Protein AF-A0A9X1FN07-F1 (afdb_monomer_lite)

Secondary structure (DSSP, 8-state):
---SHHHHHHHHTTS-TT---TGGGGGT--PPPP---SS--S-HHHHHHHTT----SSHHHHHHHHHHHHHHHTS-----GGG--HHHHHHHHHHHHHS-GGGS-SS-HHHHHHHHHHS-HHHHHHHHHHHHHHHHHH--------

Organism: NCBI:txid2857106

Foldseek 3Di:
DDPDPVVVVVVVVVPDDDPPQLLNCQQVADFPDDPADPVRRDFQQVVCVVVVHDDFPGSSLQLLLQLVVCLCPVVVPPDDLVPDDLVSSLVSLCCLVPDDLVPRDGRCSRRSSRSSVVDDPVSSSSNSVVSNVCCVVPNRRGDDDD

Structure (mmCIF, N/CA/C/O backbone):
data_AF-A0A9X1FN07-F1
#
_entry.id   AF-A0A9X1FN07-F1
#
loop_
_atom_site.group_PDB
_atom_site.id
_atom_site.type_symbol
_atom_site.label_atom_id
_atom_site.label_alt_id
_atom_site.label_comp_id
_atom_site.label_asym_id
_atom_site.label_entity_id
_atom_site.label_seq_id
_atom_site.pdbx_PDB_ins_code
_atom_site.Cartn_x
_atom_site.Cartn_y
_atom_site.Cartn_z
_atom_site.occupancy
_atom_site.B_iso_or_equiv
_atom_site.auth_seq_id
_atom_site.auth_comp_id
_atom_site.auth_asym_id
_atom_site.auth_atom_id
_atom_site.pdbx_PDB_model_num
ATOM 1 N N . MET A 1 1 ? -35.514 19.788 27.180 1.00 45.09 1 MET A N 1
ATOM 2 C CA . MET A 1 1 ? -34.621 20.650 26.371 1.00 45.09 1 MET A CA 1
ATOM 3 C C . MET A 1 1 ? -33.507 19.802 25.773 1.00 45.09 1 MET A C 1
ATOM 5 O O . MET A 1 1 ? -32.347 19.899 26.143 1.00 45.09 1 MET A O 1
ATOM 9 N N . THR A 1 2 ? -33.902 18.915 24.872 1.00 49.34 2 THR A N 1
ATOM 10 C CA . THR A 1 2 ? -33.059 18.263 23.869 1.00 49.34 2 THR A CA 1
ATOM 11 C C . THR A 1 2 ? -32.967 19.207 22.663 1.00 49.34 2 THR A C 1
ATOM 13 O O . THR A 1 2 ? -33.781 20.120 22.562 1.00 49.34 2 THR A O 1
ATOM 16 N N . SER A 1 3 ? -32.015 18.999 21.749 1.00 50.72 3 SER A N 1
ATOM 17 C CA . SER A 1 3 ? -31.884 19.751 20.480 1.00 50.72 3 SER A CA 1
ATOM 18 C C . SER A 1 3 ? -30.965 20.986 20.467 1.00 50.72 3 SER A C 1
ATOM 20 O O . SER A 1 3 ? -31.310 22.012 19.885 1.00 50.72 3 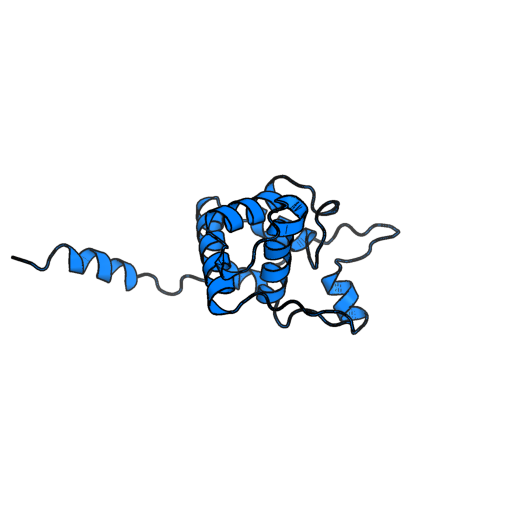SER A O 1
ATOM 22 N N . LYS A 1 4 ? -29.751 20.884 21.026 1.00 46.72 4 LYS A N 1
ATOM 23 C CA . LYS A 1 4 ? -28.616 21.706 20.538 1.00 46.72 4 LYS A CA 1
ATOM 24 C C . LYS A 1 4 ? -27.338 20.902 20.285 1.00 46.72 4 LYS A C 1
ATOM 26 O O . LYS A 1 4 ? -26.650 21.181 19.313 1.00 46.72 4 LYS A O 1
ATOM 31 N N . SER A 1 5 ? -27.078 19.844 21.055 1.00 45.50 5 SER A N 1
ATOM 32 C CA . SER A 1 5 ? -25.844 19.056 20.893 1.00 45.50 5 SER A CA 1
ATOM 33 C C . SER A 1 5 ? -25.869 18.071 19.716 1.00 45.50 5 SER A C 1
ATOM 35 O O . SER A 1 5 ? -24.837 17.832 19.106 1.00 45.50 5 SER A O 1
ATOM 37 N N . ILE A 1 6 ? -27.040 17.547 19.335 1.00 48.22 6 ILE A N 1
ATOM 38 C CA . ILE A 1 6 ? -27.163 16.607 18.199 1.00 48.22 6 ILE A CA 1
ATOM 39 C C . ILE A 1 6 ? -27.076 17.345 16.855 1.00 48.22 6 ILE A C 1
ATOM 41 O O . ILE A 1 6 ? -26.553 16.813 15.879 1.00 48.22 6 ILE A O 1
ATOM 45 N N . LEU A 1 7 ? -27.510 18.609 16.816 1.00 41.53 7 LEU A N 1
ATOM 46 C CA . LEU A 1 7 ? -27.436 19.419 15.603 1.00 41.53 7 LEU A CA 1
ATOM 47 C C . LEU A 1 7 ? -25.990 19.810 15.264 1.00 41.53 7 LEU A C 1
ATOM 49 O O . LEU A 1 7 ? -25.683 19.990 14.096 1.00 41.53 7 LEU A O 1
ATOM 53 N N . PHE A 1 8 ? -25.087 19.879 16.249 1.00 41.53 8 PHE A N 1
ATOM 54 C CA . PHE A 1 8 ? -23.674 20.179 15.996 1.00 41.53 8 PHE A CA 1
ATOM 55 C C . PHE A 1 8 ? -22.918 18.989 15.390 1.00 41.53 8 PHE A C 1
ATOM 57 O O . PHE A 1 8 ? -22.052 19.190 14.547 1.00 41.53 8 PHE A O 1
ATOM 64 N N . VAL A 1 9 ? -23.288 17.754 15.746 1.00 45.50 9 VAL A N 1
ATOM 65 C CA . VAL A 1 9 ? -22.656 16.545 15.189 1.00 45.50 9 VAL A CA 1
ATOM 66 C C . VAL A 1 9 ? -23.160 16.256 13.771 1.00 45.50 9 VAL A C 1
ATOM 68 O O . VAL A 1 9 ? -22.370 15.882 12.910 1.00 45.50 9 VAL A O 1
ATOM 71 N N . LEU A 1 10 ? -24.440 16.517 13.473 1.00 41.78 10 LEU A N 1
ATOM 72 C CA . LEU A 1 10 ? -24.958 16.360 12.107 1.00 41.78 10 LEU A CA 1
ATOM 73 C C . LEU A 1 10 ? -24.551 17.490 11.144 1.00 41.78 10 LEU A C 1
ATOM 75 O O . LEU A 1 10 ? -24.519 17.257 9.939 1.00 41.78 10 LEU A O 1
ATOM 79 N N . CYS A 1 11 ? -24.219 18.693 11.630 1.00 35.53 11 CYS A N 1
ATOM 80 C CA . CYS A 1 11 ? -23.831 19.802 10.745 1.00 35.53 11 CYS A CA 1
ATOM 81 C C . CYS A 1 11 ? -22.384 19.702 10.234 1.00 35.53 11 CYS A C 1
ATOM 83 O O . CYS A 1 11 ? -22.080 20.249 9.177 1.00 35.53 11 CYS A O 1
ATOM 85 N N . VAL A 1 12 ? -21.495 18.984 10.933 1.00 42.44 12 VAL A N 1
ATOM 86 C CA . VAL A 1 12 ? -20.125 18.732 10.440 1.00 42.44 12 VAL A CA 1
ATOM 87 C C . VAL A 1 12 ? -20.127 17.698 9.305 1.00 42.44 12 VAL A C 1
ATOM 89 O O . VAL A 1 12 ? -19.324 17.796 8.384 1.00 42.44 12 VAL A O 1
ATOM 92 N N . LEU A 1 13 ? -21.095 16.776 9.300 1.00 42.50 13 LEU A N 1
ATOM 93 C CA . LEU A 1 13 ? -21.261 15.761 8.251 1.00 42.50 13 LEU A CA 1
ATOM 94 C C . LEU A 1 13 ? -21.817 16.309 6.924 1.00 42.50 13 LEU A C 1
ATOM 96 O O . LEU A 1 13 ? -21.774 15.611 5.917 1.00 42.50 13 LEU A O 1
ATOM 100 N N . LEU A 1 14 ? -22.334 17.542 6.899 1.00 41.62 14 LEU A N 1
ATOM 101 C CA . LEU A 1 14 ? -22.987 18.133 5.720 1.00 41.62 14 LEU A CA 1
ATOM 102 C C . LEU A 1 14 ? -22.233 19.338 5.128 1.00 41.62 14 LEU A C 1
ATOM 104 O O . LEU A 1 14 ? -22.742 19.985 4.214 1.00 41.62 14 LEU A O 1
ATOM 108 N N . LEU A 1 15 ? -21.018 19.631 5.610 1.00 40.25 15 LEU A N 1
ATOM 109 C CA . LEU A 1 15 ? -20.190 20.763 5.160 1.00 40.25 15 LEU A CA 1
ATOM 110 C C . LEU A 1 15 ? -18.800 20.371 4.627 1.00 40.25 15 LEU A C 1
ATOM 112 O O . LEU A 1 15 ? -17.941 21.235 4.466 1.00 40.25 15 LEU A O 1
ATOM 116 N N . THR A 1 16 ? -18.577 19.105 4.271 1.00 44.38 16 THR A N 1
ATOM 117 C CA . THR A 1 16 ? -17.399 18.684 3.497 1.00 44.38 16 THR A CA 1
ATOM 118 C C . THR A 1 16 ? -17.827 18.290 2.089 1.00 44.38 16 THR A C 1
ATOM 120 O O . THR A 1 16 ? -18.073 17.132 1.760 1.00 44.38 16 THR A O 1
ATOM 123 N N . GLY A 1 17 ? -17.936 19.295 1.221 1.00 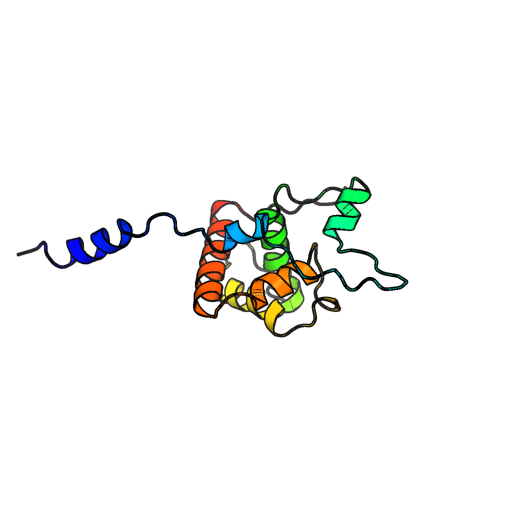37.50 17 GLY A N 1
ATOM 124 C CA . GLY A 1 17 ? -17.956 19.052 -0.214 1.00 37.50 17 GLY A CA 1
ATOM 125 C C . GLY A 1 17 ? -16.716 18.245 -0.599 1.00 37.50 17 GLY A C 1
ATOM 126 O O . GLY A 1 17 ? -15.603 18.729 -0.441 1.00 37.50 17 GLY A O 1
ATOM 127 N N . VAL A 1 18 ? -16.933 17.016 -1.072 1.00 44.41 18 VAL A N 1
ATOM 128 C CA . VAL A 1 18 ? -15.937 16.148 -1.718 1.00 44.41 18 VAL A CA 1
ATOM 129 C C . VAL A 1 18 ? -14.646 16.001 -0.899 1.00 44.41 18 VAL A C 1
ATOM 131 O O . VAL A 1 18 ? -13.577 16.467 -1.290 1.00 44.41 18 VAL A O 1
ATOM 134 N N . SER A 1 19 ? -14.725 15.305 0.239 1.00 45.03 19 SER A N 1
ATOM 135 C CA . SER A 1 19 ? -13.540 14.614 0.759 1.00 45.03 19 SER A CA 1
ATOM 136 C C . SER A 1 19 ? -13.143 13.578 -0.295 1.00 45.03 19 SER A C 1
ATOM 138 O O . SER A 1 19 ? -13.815 12.566 -0.481 1.00 45.03 19 SER A O 1
ATOM 140 N N . ALA A 1 20 ? -12.105 13.876 -1.074 1.00 53.28 20 ALA A N 1
ATOM 141 C CA . ALA A 1 20 ? -11.429 12.848 -1.843 1.00 53.28 20 ALA A CA 1
ATOM 142 C C . ALA A 1 20 ? -10.809 11.882 -0.826 1.00 53.28 20 ALA A C 1
ATOM 144 O O . ALA A 1 20 ? -9.817 12.234 -0.188 1.00 53.28 20 ALA A O 1
ATOM 145 N N . GLN A 1 21 ? -11.445 10.721 -0.665 1.00 85.50 21 GLN A N 1
ATOM 146 C CA . GLN A 1 21 ? -11.011 9.608 0.180 1.00 85.50 21 GLN A CA 1
ATOM 147 C C . GLN A 1 21 ? -9.513 9.353 -0.069 1.00 85.50 21 GLN A C 1
ATOM 149 O O . GLN A 1 21 ? -9.110 9.233 -1.231 1.00 85.50 21 GLN A O 1
ATOM 154 N N . GLU A 1 22 ? -8.672 9.357 0.972 1.00 95.38 22 GLU A N 1
ATOM 155 C CA . GLU A 1 22 ? -7.209 9.259 0.817 1.00 95.38 22 GLU A CA 1
ATOM 156 C C . GLU A 1 22 ? -6.835 7.994 0.034 1.00 95.38 22 GLU A C 1
ATOM 158 O O . GLU A 1 22 ? -6.042 8.055 -0.904 1.00 95.38 22 GLU A O 1
ATOM 163 N N . LEU A 1 23 ? -7.513 6.882 0.313 1.00 96.56 23 LEU A N 1
ATOM 164 C CA . LEU A 1 23 ? -7.409 5.616 -0.399 1.00 96.56 23 LEU A CA 1
ATOM 165 C C . LEU A 1 23 ? -7.647 5.770 -1.907 1.00 96.56 23 LEU A C 1
ATOM 167 O O . LEU A 1 23 ? -6.852 5.275 -2.697 1.00 96.56 23 LEU A O 1
ATOM 171 N N . GLN A 1 24 ? -8.675 6.516 -2.329 1.00 96.00 24 GLN A N 1
ATOM 172 C CA . GLN A 1 24 ? -8.994 6.709 -3.754 1.00 96.00 24 GLN A CA 1
ATOM 173 C C . GLN A 1 24 ? -7.912 7.483 -4.515 1.00 96.00 24 GLN A C 1
ATOM 175 O O . GLN A 1 24 ? -7.791 7.361 -5.736 1.00 96.00 24 GLN A O 1
ATOM 180 N N . LYS A 1 25 ? -7.073 8.262 -3.821 1.00 97.06 25 LYS A N 1
ATOM 181 C CA . LYS A 1 25 ? -5.970 8.982 -4.471 1.00 97.06 25 LYS A CA 1
ATOM 182 C C . LYS A 1 25 ? -4.943 8.028 -5.080 1.00 97.06 25 LYS A C 1
ATOM 184 O O . LYS A 1 25 ? -4.240 8.436 -6.005 1.00 97.06 25 LYS A O 1
ATOM 189 N N . ILE A 1 26 ? -4.892 6.766 -4.643 1.00 97.12 26 ILE A N 1
ATOM 190 C CA . ILE A 1 26 ? -3.973 5.765 -5.192 1.00 97.12 26 ILE A CA 1
ATOM 191 C C . ILE A 1 26 ? -4.178 5.525 -6.692 1.00 97.12 26 ILE A C 1
ATOM 193 O O . ILE A 1 26 ? -3.203 5.336 -7.417 1.00 97.12 26 ILE A O 1
ATOM 197 N N . GLU A 1 27 ? -5.419 5.625 -7.178 1.00 97.19 27 GLU A N 1
ATOM 198 C CA . GLU A 1 27 ? -5.770 5.394 -8.586 1.00 97.19 27 GLU A CA 1
ATOM 199 C C . GLU A 1 27 ? -5.115 6.405 -9.532 1.00 97.19 27 GLU A C 1
ATOM 201 O O . GLU A 1 27 ? -4.887 6.137 -10.711 1.00 97.19 27 GLU A O 1
ATOM 206 N N . THR A 1 28 ? -4.800 7.593 -9.015 1.00 96.69 28 THR A N 1
ATOM 207 C CA . THR A 1 28 ? -4.227 8.695 -9.799 1.00 96.69 28 THR A CA 1
ATOM 208 C C . THR A 1 28 ? -2.822 9.084 -9.349 1.00 96.69 28 THR A C 1
ATOM 210 O O . THR A 1 28 ? -2.180 9.922 -9.993 1.00 96.69 28 THR A O 1
ATOM 213 N N . PHE A 1 29 ? -2.317 8.470 -8.276 1.00 97.44 29 PHE A N 1
ATOM 214 C CA . PHE A 1 29 ? -1.007 8.775 -7.726 1.00 97.44 29 PHE A CA 1
ATOM 215 C C . PHE A 1 29 ? 0.115 8.391 -8.696 1.00 97.44 29 PHE A C 1
ATOM 217 O O . PHE A 1 29 ? 0.153 7.300 -9.268 1.00 97.44 29 PHE A O 1
ATOM 224 N N . LYS A 1 30 ? 1.080 9.301 -8.858 1.00 96.06 30 LYS A N 1
ATOM 225 C CA . LYS A 1 30 ? 2.256 9.106 -9.709 1.00 96.06 30 LYS A CA 1
ATOM 226 C C . LYS A 1 30 ? 3.514 9.130 -8.855 1.00 96.06 30 LYS A C 1
ATOM 228 O O . LYS A 1 30 ? 3.984 10.198 -8.468 1.00 96.06 30 LYS A O 1
ATOM 233 N N . ALA A 1 31 ? 4.072 7.952 -8.598 1.00 96.31 31 ALA A N 1
ATOM 234 C CA . ALA A 1 31 ? 5.359 7.835 -7.928 1.00 96.31 31 ALA A CA 1
ATOM 235 C C . ALA A 1 31 ? 6.503 8.402 -8.793 1.00 96.31 31 ALA A C 1
ATOM 237 O O . ALA A 1 31 ? 6.402 8.438 -10.027 1.00 96.31 31 ALA A O 1
ATOM 238 N N . PRO A 1 32 ? 7.632 8.797 -8.176 1.00 96.62 32 PRO A N 1
ATOM 239 C CA . PRO A 1 32 ? 8.866 9.048 -8.902 1.00 96.62 32 PRO A CA 1
ATOM 240 C C . PRO A 1 32 ? 9.275 7.843 -9.749 1.00 96.62 32 PRO A C 1
ATOM 242 O O . PRO A 1 32 ? 8.922 6.696 -9.461 1.00 96.62 32 PRO A O 1
ATOM 245 N N . LYS A 1 33 ? 10.068 8.109 -10.790 1.00 95.38 33 LYS A N 1
ATOM 246 C CA . LYS A 1 33 ? 10.534 7.080 -11.721 1.00 95.38 33 LYS A CA 1
ATOM 247 C C . LYS A 1 33 ? 11.185 5.919 -10.963 1.00 95.38 33 LYS A C 1
ATOM 249 O O . LYS A 1 33 ? 12.139 6.130 -10.219 1.00 95.38 33 LYS A O 1
ATOM 254 N N . TYR A 1 34 ? 10.702 4.705 -11.227 1.00 94.94 34 TYR A N 1
ATOM 255 C CA . TYR A 1 34 ? 11.229 3.491 -10.611 1.00 94.94 34 TYR A CA 1
ATOM 256 C C . TYR A 1 34 ? 12.748 3.357 -10.850 1.00 94.94 34 TYR A C 1
ATOM 258 O O . TYR A 1 34 ? 13.193 3.503 -12.002 1.00 94.94 34 TYR A O 1
ATOM 266 N N . PRO A 1 35 ? 13.556 3.078 -9.809 1.00 92.81 35 PRO A N 1
ATOM 267 C CA . PRO A 1 35 ? 15.011 2.998 -9.905 1.00 92.81 35 PRO A CA 1
ATOM 268 C C . PRO A 1 35 ? 15.438 1.685 -10.578 1.00 92.81 35 PRO A C 1
ATOM 270 O O . PRO A 1 35 ? 15.840 0.716 -9.937 1.00 92.81 35 PRO A O 1
ATOM 273 N N . LYS A 1 36 ? 15.340 1.646 -11.910 1.00 91.00 36 LYS A N 1
ATOM 274 C CA . LYS A 1 36 ? 15.685 0.468 -12.718 1.00 91.00 36 LYS A CA 1
ATOM 275 C C . LYS A 1 36 ? 17.149 0.064 -12.503 1.00 91.00 36 LYS A C 1
ATOM 277 O O . LYS A 1 36 ? 18.051 0.885 -12.643 1.00 91.00 36 LYS A O 1
ATOM 282 N N . SER A 1 37 ? 17.393 -1.221 -12.272 1.00 88.75 37 SER A N 1
ATOM 283 C CA . SER A 1 37 ? 18.726 -1.828 -12.206 1.00 88.75 37 SER A CA 1
ATOM 284 C C . SER A 1 37 ? 19.000 -2.702 -13.436 1.00 88.75 37 SER A C 1
ATOM 286 O O . SER A 1 37 ? 18.202 -2.750 -14.374 1.00 88.75 37 SER A O 1
ATOM 288 N N . LYS A 1 38 ? 20.141 -3.407 -13.483 1.00 86.75 38 LYS A N 1
ATOM 289 C CA . LYS A 1 38 ? 20.413 -4.400 -14.541 1.00 86.75 38 LYS A CA 1
ATOM 290 C C . LYS A 1 38 ? 19.392 -5.547 -14.522 1.00 86.75 38 LYS A C 1
ATOM 292 O O . LYS A 1 38 ? 19.000 -5.989 -15.597 1.00 86.75 38 LYS A O 1
ATOM 297 N N . TYR A 1 39 ? 18.959 -5.968 -13.333 1.00 86.00 39 TYR A N 1
ATOM 298 C CA . TYR A 1 39 ? 18.144 -7.168 -13.118 1.00 86.00 39 TYR A CA 1
ATOM 299 C C . TYR A 1 39 ? 16.657 -6.872 -12.894 1.00 86.00 39 TYR A C 1
ATOM 301 O O . TYR A 1 39 ? 15.818 -7.671 -13.283 1.00 86.00 39 TYR A O 1
ATOM 309 N N . ILE A 1 40 ? 16.325 -5.718 -12.308 1.00 87.00 40 ILE A N 1
ATOM 310 C CA . ILE A 1 40 ? 14.948 -5.329 -11.977 1.00 87.00 40 ILE A CA 1
ATOM 311 C C . ILE A 1 40 ? 14.619 -4.046 -12.735 1.00 87.00 40 ILE A C 1
ATOM 313 O O . ILE A 1 40 ? 15.296 -3.031 -12.569 1.00 87.00 40 ILE A O 1
ATOM 317 N N . LYS A 1 41 ? 13.614 -4.090 -13.612 1.00 93.12 41 LYS A N 1
ATOM 318 C CA . LYS A 1 41 ? 13.295 -2.988 -14.540 1.00 93.12 41 LYS A CA 1
ATOM 319 C C . LYS A 1 41 ? 11.995 -2.253 -14.219 1.00 93.12 41 LYS A C 1
ATOM 321 O O . LYS A 1 41 ? 11.795 -1.165 -14.761 1.00 93.12 41 LYS A O 1
ATOM 326 N N . MET A 1 42 ? 11.138 -2.838 -13.393 1.00 95.25 42 MET A N 1
ATOM 327 C CA . MET A 1 42 ? 9.795 -2.357 -13.068 1.00 95.25 42 MET A CA 1
ATOM 328 C C . MET A 1 42 ? 9.288 -3.061 -11.802 1.00 95.25 42 MET A C 1
ATOM 330 O O . MET A 1 42 ? 9.947 -3.989 -11.324 1.00 95.25 42 MET A O 1
ATOM 334 N N . GLU A 1 43 ? 8.150 -2.619 -11.269 1.00 96.12 43 GLU A N 1
ATOM 335 C CA . GLU A 1 43 ? 7.486 -3.287 -10.146 1.00 96.12 43 GLU A CA 1
ATOM 336 C C . GLU A 1 43 ? 6.808 -4.594 -10.587 1.00 96.12 43 GLU A C 1
ATOM 338 O O . GLU A 1 43 ? 6.548 -4.806 -11.773 1.00 96.12 43 GLU A O 1
ATOM 343 N N . THR A 1 44 ? 6.505 -5.474 -9.629 1.00 95.12 44 THR A N 1
ATOM 344 C CA . THR A 1 44 ? 5.836 -6.760 -9.887 1.00 95.12 44 THR A CA 1
ATOM 345 C C . THR A 1 44 ? 4.519 -6.569 -10.636 1.00 95.12 44 THR A C 1
ATOM 347 O O . THR A 1 44 ? 4.239 -7.313 -11.572 1.00 95.12 44 THR A O 1
ATOM 350 N N . TYR A 1 45 ? 3.731 -5.559 -10.257 1.00 96.25 45 TYR A N 1
ATOM 351 C CA . TYR A 1 45 ? 2.483 -5.211 -10.935 1.00 96.25 45 TYR A CA 1
ATOM 352 C C . TYR A 1 45 ? 2.698 -4.905 -12.419 1.00 96.25 45 TYR A C 1
ATOM 354 O O . TYR A 1 45 ? 2.080 -5.541 -13.267 1.00 96.25 45 TYR A O 1
ATOM 362 N N . ASP A 1 46 ? 3.616 -3.986 -12.737 1.00 96.31 46 ASP A N 1
ATOM 363 C CA . ASP A 1 46 ? 3.899 -3.579 -14.119 1.00 96.31 46 ASP A CA 1
ATOM 364 C C . ASP A 1 46 ? 4.388 -4.769 -14.953 1.00 96.31 46 ASP A C 1
ATOM 366 O O . ASP A 1 46 ? 3.943 -4.970 -16.081 1.00 96.31 46 ASP A O 1
ATOM 370 N N . TYR A 1 47 ? 5.253 -5.605 -14.369 1.00 95.06 47 TYR A N 1
ATOM 371 C CA . TYR A 1 47 ? 5.730 -6.826 -15.013 1.00 95.06 47 TYR A CA 1
ATOM 372 C C . TYR A 1 47 ? 4.589 -7.803 -15.304 1.00 95.06 47 TYR A C 1
ATOM 374 O O . TYR A 1 47 ? 4.538 -8.396 -16.384 1.00 95.06 47 TYR A O 1
ATOM 382 N N . ARG A 1 48 ? 3.665 -7.987 -14.355 1.00 95.50 48 ARG A N 1
ATOM 383 C CA . ARG A 1 48 ? 2.511 -8.870 -14.541 1.00 95.50 48 ARG A CA 1
ATOM 384 C C . ARG A 1 48 ? 1.581 -8.352 -15.629 1.00 95.50 48 ARG A C 1
ATOM 386 O O . ARG A 1 48 ? 1.219 -9.128 -16.506 1.00 95.50 48 ARG A O 1
ATOM 393 N N . VAL A 1 49 ? 1.289 -7.053 -15.638 1.00 95.38 49 VAL A N 1
ATOM 394 C CA . VAL A 1 49 ? 0.504 -6.419 -16.705 1.00 95.38 49 VAL A CA 1
ATOM 395 C C . VAL A 1 49 ? 1.174 -6.617 -18.068 1.00 95.38 49 VAL A C 1
ATOM 397 O O . VAL A 1 49 ? 0.522 -7.074 -19.004 1.00 95.38 49 VAL A O 1
ATOM 400 N N . GLU A 1 50 ? 2.478 -6.343 -18.186 1.00 96.25 50 GLU A N 1
ATOM 401 C CA . GLU A 1 50 ? 3.220 -6.492 -19.449 1.00 96.25 50 GLU A CA 1
ATOM 402 C C . GLU A 1 50 ? 3.262 -7.949 -19.938 1.00 96.25 50 GLU A C 1
ATOM 404 O O . GLU A 1 50 ? 3.180 -8.211 -21.137 1.00 96.25 50 GLU A O 1
ATOM 409 N N . SER A 1 51 ? 3.355 -8.908 -19.015 1.00 95.00 51 SER A N 1
ATOM 410 C CA . SER A 1 51 ? 3.414 -10.342 -19.327 1.00 95.00 51 SER A CA 1
ATOM 411 C C . SER A 1 51 ? 2.048 -11.030 -19.426 1.00 95.00 51 SER A C 1
ATOM 413 O O . SER A 1 51 ? 2.003 -12.242 -19.634 1.00 95.00 51 SER A O 1
ATOM 415 N N . GLY A 1 52 ? 0.940 -10.292 -19.290 1.00 94.31 52 GLY A N 1
ATOM 416 C CA . GLY A 1 52 ? -0.418 -10.844 -19.348 1.00 94.31 52 GLY A CA 1
ATOM 417 C C . GLY A 1 52 ? -0.787 -11.741 -18.160 1.00 94.31 52 GLY A C 1
ATOM 418 O O . GLY A 1 52 ? -1.665 -12.591 -18.283 1.00 94.31 52 GLY A O 1
ATOM 419 N N . ARG A 1 53 ? -0.108 -11.581 -17.020 1.00 93.62 53 ARG A N 1
ATOM 420 C CA . ARG A 1 53 ? -0.402 -12.287 -15.765 1.00 93.62 53 ARG A CA 1
ATOM 421 C C . ARG A 1 53 ? -1.509 -11.572 -14.984 1.00 93.62 53 ARG A C 1
ATOM 423 O O . ARG A 1 53 ? -1.640 -10.351 -15.096 1.00 93.62 53 ARG A O 1
ATOM 430 N N . PRO A 1 54 ? -2.279 -12.299 -14.157 1.00 94.50 54 PRO A N 1
ATOM 431 C CA . PRO A 1 54 ? -3.353 -11.698 -13.381 1.00 94.50 54 PRO A CA 1
ATOM 432 C C . PRO A 1 54 ? -2.817 -10.687 -12.358 1.00 94.50 54 PRO A C 1
ATOM 434 O O . PRO A 1 54 ? -1.807 -10.915 -11.679 1.00 94.50 54 PRO A O 1
ATOM 437 N N . VAL A 1 55 ? -3.535 -9.572 -12.240 1.00 95.88 55 VAL A N 1
ATOM 438 C CA . VAL A 1 55 ? -3.355 -8.534 -11.215 1.00 95.88 55 VAL A CA 1
ATOM 439 C C . VAL A 1 55 ? -4.719 -8.137 -10.635 1.00 95.88 55 VAL A C 1
ATOM 441 O O . VAL A 1 55 ? -5.736 -8.370 -11.300 1.00 95.88 55 VAL A O 1
ATOM 444 N N . PRO A 1 56 ? -4.773 -7.562 -9.419 1.00 96.12 56 PRO A N 1
ATOM 445 C CA . PRO A 1 56 ? -6.015 -7.033 -8.869 1.00 96.12 56 PRO A CA 1
ATOM 446 C C . PRO A 1 56 ? -6.658 -6.000 -9.804 1.00 96.12 56 PRO A C 1
ATOM 448 O O . PRO A 1 56 ? -5.972 -5.305 -10.554 1.00 96.12 56 PRO A O 1
ATOM 451 N N . SER A 1 57 ? -7.990 -5.917 -9.774 1.00 95.00 57 SER A N 1
ATOM 452 C CA . SER A 1 57 ? -8.764 -5.207 -10.803 1.00 95.00 57 SER A CA 1
ATOM 453 C C . SER A 1 57 ? -8.591 -3.685 -10.800 1.00 95.00 57 SER A C 1
ATOM 455 O O . SER A 1 57 ? -8.809 -3.035 -11.822 1.00 95.00 57 SER A O 1
ATOM 457 N N . THR A 1 58 ? -8.191 -3.125 -9.658 1.00 96.69 58 THR A N 1
ATOM 458 C CA . THR A 1 58 ? -7.978 -1.692 -9.441 1.00 96.69 58 THR A CA 1
ATOM 459 C C . THR A 1 58 ? -6.653 -1.450 -8.717 1.00 96.69 58 THR A C 1
ATOM 461 O O . THR A 1 58 ? -6.092 -2.361 -8.090 1.00 96.69 58 THR A O 1
ATOM 464 N N . LEU A 1 59 ? -6.125 -0.222 -8.777 1.00 97.69 59 LEU A N 1
ATOM 465 C CA . LEU A 1 59 ? -4.925 0.116 -8.004 1.00 97.69 59 LEU A CA 1
ATOM 466 C C . LEU A 1 59 ? -5.229 0.168 -6.504 1.00 97.69 59 LEU A C 1
ATOM 468 O O . LEU A 1 59 ? -4.353 -0.138 -5.701 1.00 97.69 59 LEU A O 1
ATOM 472 N N . THR A 1 60 ? -6.473 0.467 -6.138 1.00 97.69 60 THR A N 1
ATOM 473 C CA . THR A 1 60 ? -7.002 0.347 -4.780 1.00 97.69 60 THR A CA 1
ATOM 474 C C . THR A 1 60 ? -6.931 -1.096 -4.310 1.00 97.69 60 THR A C 1
ATOM 476 O O . THR A 1 60 ? -6.280 -1.359 -3.307 1.00 97.69 60 THR A O 1
ATOM 479 N N . ASP A 1 61 ? -7.489 -2.056 -5.055 1.00 97.62 61 ASP A N 1
ATOM 480 C CA . ASP A 1 61 ? -7.385 -3.478 -4.698 1.00 97.62 61 ASP A CA 1
ATOM 481 C C . ASP A 1 61 ? -5.918 -3.918 -4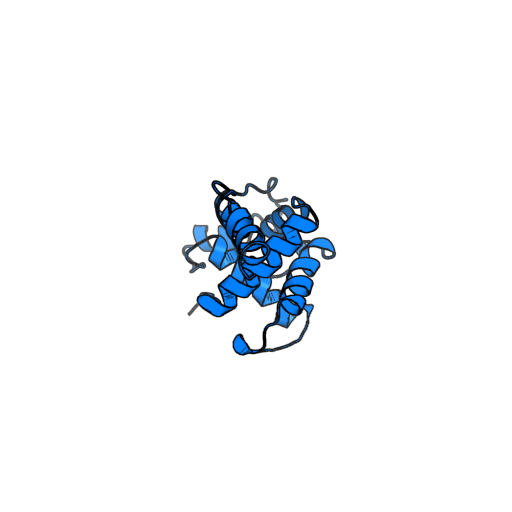.593 1.00 97.62 61 ASP A C 1
ATOM 483 O O . ASP A 1 61 ? -5.552 -4.660 -3.684 1.00 97.62 61 ASP A O 1
ATOM 487 N N . THR A 1 62 ? -5.059 -3.421 -5.489 1.00 98.06 62 THR A N 1
ATOM 488 C CA . THR A 1 62 ? -3.615 -3.695 -5.463 1.00 98.06 62 THR A CA 1
ATOM 489 C C . THR A 1 62 ? -2.966 -3.174 -4.180 1.00 98.06 62 THR A C 1
ATOM 491 O O . THR A 1 62 ? -2.193 -3.890 -3.545 1.00 98.06 62 THR A O 1
ATOM 494 N N . PHE A 1 63 ? -3.296 -1.950 -3.770 1.00 98.19 63 PHE A N 1
ATOM 495 C CA . PHE A 1 63 ? -2.826 -1.359 -2.521 1.00 98.19 63 PHE A CA 1
ATOM 496 C C . PHE A 1 63 ? -3.331 -2.122 -1.298 1.00 98.19 63 PHE A C 1
ATOM 498 O O . PHE A 1 63 ? -2.546 -2.419 -0.402 1.00 98.19 63 PHE A O 1
ATOM 505 N N . ILE A 1 64 ? -4.605 -2.517 -1.291 1.00 97.75 64 ILE A N 1
ATOM 506 C CA . ILE A 1 64 ? -5.203 -3.314 -0.217 1.00 97.75 64 ILE A CA 1
ATOM 507 C C . ILE A 1 64 ? -4.503 -4.669 -0.083 1.00 97.75 64 ILE A C 1
ATOM 509 O O . ILE A 1 64 ? -4.168 -5.063 1.031 1.00 97.75 64 ILE A O 1
ATOM 513 N N . CYS A 1 65 ? -4.209 -5.355 -1.193 1.00 96.81 65 CYS A N 1
ATOM 514 C CA . CYS A 1 65 ? -3.443 -6.606 -1.167 1.00 96.81 65 CYS A CA 1
ATOM 515 C C . CYS A 1 65 ? -2.038 -6.399 -0.583 1.00 96.81 65 CYS A C 1
ATOM 517 O O . CYS A 1 65 ? -1.593 -7.174 0.263 1.00 96.81 65 CYS A O 1
ATOM 519 N N . ASP A 1 66 ? -1.358 -5.332 -0.999 1.00 97.06 66 ASP A N 1
ATOM 520 C CA . ASP A 1 66 ? -0.008 -5.001 -0.546 1.00 97.06 66 ASP A CA 1
ATOM 521 C C . ASP A 1 66 ? 0.048 -4.577 0.930 1.00 97.06 66 ASP A C 1
ATOM 523 O O . ASP A 1 66 ? 1.043 -4.856 1.600 1.00 97.06 66 ASP A O 1
ATOM 527 N N . VAL A 1 67 ? -0.976 -3.901 1.459 1.00 97.19 67 VAL A N 1
ATOM 528 C CA . VAL A 1 67 ? -1.081 -3.582 2.895 1.00 97.19 67 VAL A CA 1
ATOM 529 C C . VAL A 1 67 ? -1.444 -4.829 3.692 1.00 97.19 67 VAL A C 1
ATOM 531 O O . VAL A 1 67 ? -0.765 -5.137 4.669 1.00 97.19 67 VAL A O 1
ATOM 534 N N . TRP A 1 68 ? -2.446 -5.594 3.249 1.00 95.75 68 TRP A N 1
ATOM 535 C CA . TRP A 1 68 ? -2.821 -6.858 3.883 1.00 95.75 68 TRP A CA 1
ATOM 536 C C . TRP A 1 68 ? -1.632 -7.813 3.975 1.00 95.75 68 TRP A C 1
ATOM 538 O O . TRP A 1 68 ? -1.436 -8.471 4.988 1.00 95.75 68 TRP A O 1
ATOM 548 N N . GLN A 1 69 ? -0.767 -7.836 2.960 1.00 94.25 69 GLN A N 1
ATOM 549 C CA . GLN A 1 69 ? 0.417 -8.680 2.983 1.00 94.25 69 GLN A CA 1
ATOM 550 C C . GLN A 1 69 ? 1.370 -8.396 4.153 1.00 94.25 69 GLN A C 1
ATOM 552 O O . GLN A 1 69 ? 2.036 -9.310 4.646 1.00 94.25 69 GLN A O 1
ATOM 557 N N . ARG A 1 70 ? 1.407 -7.155 4.644 1.00 95.19 70 ARG A N 1
ATOM 558 C CA . ARG A 1 70 ? 2.249 -6.778 5.783 1.00 95.19 70 ARG A CA 1
ATOM 559 C C . ARG A 1 70 ? 1.787 -7.440 7.077 1.00 95.19 70 ARG A C 1
ATOM 561 O O . ARG A 1 70 ? 2.633 -7.763 7.906 1.00 95.19 70 ARG A O 1
ATOM 568 N N . THR A 1 71 ? 0.486 -7.708 7.230 1.00 92.44 71 THR A N 1
ATOM 569 C CA . THR A 1 71 ? -0.063 -8.307 8.458 1.00 92.44 71 THR A CA 1
ATOM 570 C C . THR A 1 71 ? 0.477 -9.716 8.706 1.00 92.44 71 THR A C 1
ATOM 572 O O . THR A 1 71 ? 0.643 -10.111 9.856 1.00 92.44 71 THR A O 1
ATOM 575 N N . TYR A 1 72 ? 0.819 -10.465 7.651 1.00 89.69 72 TYR A N 1
ATOM 576 C CA . TYR A 1 72 ? 1.386 -11.809 7.788 1.00 89.69 72 TYR A CA 1
ATOM 577 C C . TYR A 1 72 ? 2.893 -11.898 7.529 1.00 89.69 72 TYR A C 1
ATOM 579 O O . TYR A 1 72 ? 3.526 -12.771 8.111 1.00 89.69 72 TYR A O 1
ATOM 587 N N . ILE A 1 73 ? 3.486 -11.047 6.679 1.00 89.19 73 ILE A N 1
ATOM 588 C CA . ILE A 1 73 ? 4.939 -11.100 6.414 1.00 89.19 73 ILE A CA 1
ATOM 589 C C . ILE A 1 73 ? 5.731 -10.332 7.468 1.00 89.19 73 ILE A C 1
ATOM 591 O O . ILE A 1 73 ? 6.735 -10.837 7.957 1.00 89.19 73 ILE A O 1
ATOM 595 N N . GLU A 1 74 ? 5.338 -9.094 7.759 1.00 92.75 74 GLU A N 1
ATOM 596 C CA . GLU A 1 74 ? 6.107 -8.212 8.638 1.00 92.75 74 GLU A CA 1
ATOM 597 C C . GLU A 1 74 ? 5.603 -8.223 10.077 1.00 92.75 74 GLU A C 1
ATOM 599 O O . GLU A 1 74 ? 6.420 -8.162 10.990 1.00 92.75 74 GLU A O 1
ATOM 604 N N . LEU A 1 75 ? 4.286 -8.313 10.280 1.00 91.25 75 LEU A N 1
ATOM 605 C CA . LEU A 1 75 ? 3.697 -8.391 11.620 1.00 91.25 75 LEU A CA 1
ATOM 606 C C . LEU A 1 75 ? 3.534 -9.839 12.115 1.00 91.25 75 LEU A C 1
ATOM 608 O O . LEU A 1 75 ? 3.262 -10.046 13.292 1.00 91.25 75 LEU A O 1
ATOM 612 N N . GLU A 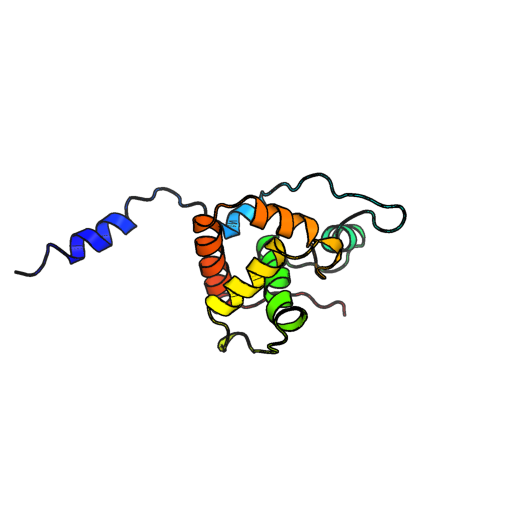1 76 ? 3.699 -10.830 11.229 1.00 92.88 76 GLU A N 1
ATOM 613 C CA . GLU A 1 76 ? 3.651 -12.270 11.545 1.00 92.88 76 GLU A CA 1
ATOM 614 C C . GLU A 1 76 ? 2.364 -12.727 12.270 1.00 92.88 76 GLU A C 1
ATOM 616 O O . GLU A 1 76 ? 2.370 -13.703 13.017 1.00 92.88 76 GLU A O 1
ATOM 621 N N . LEU A 1 77 ? 1.234 -12.046 12.039 1.00 88.31 77 LEU A N 1
ATOM 622 C CA . LEU A 1 77 ? 0.002 -12.272 12.806 1.00 88.31 77 LEU A CA 1
ATOM 623 C C . LEU A 1 77 ? -0.803 -13.486 12.327 1.00 88.31 77 LEU A C 1
ATOM 625 O O . LEU A 1 77 ? -1.456 -14.144 13.129 1.00 88.31 77 LEU A O 1
ATOM 629 N N . GLY A 1 78 ? -0.785 -13.786 11.023 1.00 82.88 78 GLY A N 1
ATOM 630 C CA . GLY A 1 78 ? -1.526 -14.924 10.458 1.00 82.88 78 GLY A CA 1
ATOM 631 C C . GLY A 1 78 ? -3.042 -14.891 10.718 1.00 82.88 78 GLY A C 1
ATOM 632 O O . GLY A 1 78 ? -3.663 -15.949 10.793 1.00 82.88 78 GLY A O 1
ATOM 633 N N . ILE A 1 79 ? -3.621 -13.697 10.874 1.00 86.44 79 ILE A N 1
ATOM 634 C CA . ILE A 1 79 ? -5.021 -13.495 11.269 1.00 86.44 79 ILE A CA 1
ATOM 635 C C . ILE A 1 79 ? -5.999 -13.555 10.085 1.00 86.44 79 ILE A C 1
ATOM 637 O O . ILE A 1 79 ? -5.644 -13.173 8.961 1.00 86.44 79 ILE A O 1
ATOM 641 N N . PRO A 1 80 ? -7.246 -13.999 10.315 1.00 87.44 80 PRO A N 1
ATOM 642 C CA . PRO A 1 80 ? -8.329 -13.841 9.355 1.00 87.44 80 PRO A CA 1
ATOM 643 C C . PRO A 1 80 ? -8.835 -12.385 9.307 1.00 87.44 80 PRO A C 1
ATOM 645 O O . PRO A 1 80 ? -8.513 -11.554 10.155 1.00 87.44 80 PRO A O 1
ATOM 648 N N . VAL A 1 81 ? -9.627 -12.062 8.278 1.00 86.38 81 VAL A N 1
ATOM 649 C CA . VAL A 1 81 ? -10.132 -10.696 8.025 1.00 86.38 81 VAL A CA 1
ATOM 650 C C . VAL A 1 81 ? -11.045 -10.185 9.143 1.00 86.38 81 VAL A C 1
ATOM 652 O O . VAL A 1 81 ? -11.032 -8.998 9.434 1.00 86.38 81 VAL A O 1
ATOM 655 N N . ASP A 1 82 ? -11.826 -11.048 9.783 1.00 87.56 82 ASP A N 1
ATOM 656 C CA . ASP A 1 82 ? -12.756 -10.690 10.861 1.00 87.56 82 ASP A CA 1
ATOM 657 C C . ASP A 1 82 ? -12.070 -10.369 12.199 1.00 87.56 82 ASP A C 1
ATOM 659 O O . ASP A 1 82 ? -12.699 -9.794 13.085 1.00 87.56 82 ASP A O 1
ATOM 663 N N . GLU A 1 83 ? -10.781 -10.685 12.329 1.00 90.12 83 GLU A N 1
ATOM 664 C CA . GLU A 1 83 ? -9.957 -10.350 13.496 1.00 90.12 83 GLU A CA 1
ATOM 665 C C . GLU 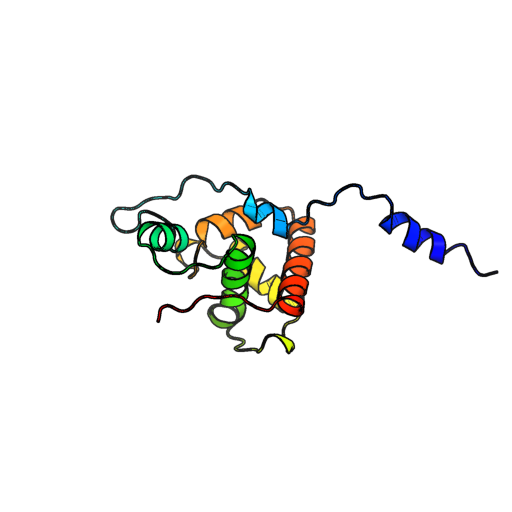A 1 83 ? -9.078 -9.109 13.274 1.00 90.12 83 GLU A C 1
ATOM 667 O O . GLU A 1 83 ? -8.347 -8.693 14.176 1.00 90.12 83 GLU A O 1
ATOM 672 N N . VAL A 1 84 ? -9.127 -8.496 12.086 1.00 92.38 84 VAL A N 1
ATOM 673 C CA . VAL A 1 84 ? -8.346 -7.289 11.807 1.00 92.38 84 VAL A CA 1
ATOM 674 C C . VAL A 1 84 ? -8.871 -6.109 12.625 1.00 92.38 84 VAL A C 1
ATOM 676 O O . VAL A 1 84 ? -10.078 -5.928 12.775 1.00 92.38 84 VAL A O 1
ATOM 679 N N . THR A 1 85 ? -7.968 -5.272 13.131 1.00 95.25 85 THR A N 1
ATOM 680 C CA . THR A 1 85 ? -8.314 -4.013 13.805 1.00 95.25 85 THR A CA 1
ATOM 681 C C . THR A 1 85 ? -7.657 -2.827 13.094 1.00 95.25 85 THR A C 1
ATOM 683 O O . THR A 1 85 ? -6.686 -3.020 12.350 1.00 95.25 85 THR A O 1
ATOM 686 N N . PRO A 1 86 ? -8.143 -1.588 13.300 1.00 95.12 86 PRO A N 1
ATOM 687 C CA . PRO A 1 86 ? -7.495 -0.397 12.758 1.00 95.12 86 PRO A CA 1
ATOM 688 C C . PRO A 1 86 ? -6.018 -0.272 13.149 1.00 95.12 86 PRO A C 1
ATOM 690 O O . PRO A 1 86 ? -5.214 0.140 12.321 1.00 95.12 86 PRO A O 1
ATOM 693 N N . GLU A 1 87 ? -5.646 -0.670 14.367 1.00 96.94 87 GLU A N 1
ATOM 694 C CA . GLU A 1 87 ? -4.264 -0.625 14.862 1.00 96.94 87 GLU A CA 1
ATOM 695 C C . GLU A 1 87 ? -3.353 -1.568 14.066 1.00 96.94 87 GLU A C 1
ATOM 697 O O . GLU A 1 87 ? -2.260 -1.184 13.662 1.00 96.94 87 GLU A O 1
ATOM 702 N N . ILE A 1 88 ? -3.834 -2.771 13.737 1.00 97.19 88 ILE A N 1
ATOM 703 C CA . ILE A 1 88 ? -3.083 -3.722 12.903 1.00 97.19 88 ILE A CA 1
ATOM 704 C C . ILE A 1 88 ? -2.857 -3.154 11.497 1.00 97.19 88 ILE A C 1
ATOM 706 O O . ILE A 1 88 ? -1.778 -3.301 10.919 1.00 97.19 88 ILE A O 1
ATOM 710 N N . ILE A 1 89 ? -3.866 -2.485 10.934 1.00 97.44 89 ILE A N 1
ATOM 711 C CA . ILE A 1 89 ? -3.724 -1.806 9.642 1.00 97.44 89 ILE A CA 1
ATOM 712 C C . ILE A 1 89 ? -2.766 -0.620 9.747 1.00 97.44 89 ILE A C 1
ATOM 714 O O . ILE A 1 89 ? -1.983 -0.394 8.824 1.00 97.44 89 ILE A O 1
ATOM 718 N N . GLN A 1 90 ? -2.785 0.110 10.862 1.00 97.62 90 GLN A N 1
ATOM 719 C CA . GLN A 1 90 ? -1.859 1.208 11.105 1.00 97.62 90 GLN A CA 1
ATOM 720 C C . GLN A 1 90 ? -0.416 0.707 11.077 1.00 97.62 90 GLN A C 1
ATOM 722 O O . GLN A 1 90 ? 0.400 1.257 10.339 1.00 97.62 90 GLN A O 1
ATOM 727 N N . ASP A 1 91 ? -0.124 -0.370 11.807 1.00 97.62 91 ASP A N 1
ATOM 728 C CA . ASP A 1 91 ? 1.197 -0.999 11.842 1.00 97.62 91 ASP A CA 1
ATOM 729 C C . ASP A 1 91 ? 1.610 -1.499 10.450 1.00 97.62 91 ASP A C 1
ATOM 731 O O . ASP A 1 91 ? 2.734 -1.269 9.998 1.00 97.62 91 ASP A O 1
ATOM 735 N N . ALA A 1 92 ? 0.677 -2.103 9.707 1.00 97.31 92 ALA A N 1
ATOM 736 C CA . ALA A 1 92 ? 0.903 -2.548 8.334 1.00 97.31 92 ALA A CA 1
ATOM 737 C C . ALA A 1 92 ? 1.252 -1.385 7.384 1.00 97.31 92 ALA A C 1
ATOM 739 O O . ALA A 1 92 ? 2.175 -1.495 6.573 1.00 97.31 92 ALA A O 1
ATOM 740 N N . VAL A 1 93 ? 0.557 -0.249 7.489 1.00 97.06 93 VAL A N 1
ATOM 741 C CA . VAL A 1 93 ? 0.887 0.981 6.748 1.00 97.06 93 VAL A CA 1
ATOM 742 C C . VAL A 1 93 ? 2.241 1.538 7.203 1.00 97.06 93 VAL A C 1
ATOM 744 O O . VAL A 1 93 ? 3.031 1.986 6.368 1.00 97.06 93 VAL A O 1
ATOM 747 N N . HIS A 1 94 ? 2.546 1.466 8.501 1.00 97.38 94 HIS A N 1
ATOM 748 C CA . HIS A 1 94 ? 3.781 1.983 9.087 1.00 97.38 94 HIS A CA 1
ATOM 749 C C . HIS A 1 94 ? 5.035 1.283 8.544 1.00 97.38 94 HIS A C 1
ATOM 751 O O . HIS A 1 94 ? 6.062 1.938 8.352 1.00 97.38 94 HIS A O 1
ATOM 757 N N . VAL A 1 95 ? 4.947 0.001 8.164 1.00 97.75 95 VAL A N 1
ATOM 758 C CA . VAL A 1 95 ? 6.052 -0.724 7.504 1.00 97.75 95 VAL A CA 1
ATOM 759 C C . VAL A 1 95 ? 6.631 0.059 6.319 1.00 97.75 95 VAL A C 1
ATOM 761 O O . VAL A 1 95 ? 7.845 0.076 6.113 1.00 97.75 95 VAL A O 1
ATOM 764 N N . TYR A 1 96 ? 5.790 0.745 5.541 1.00 97.56 96 TYR A N 1
ATOM 765 C CA . TYR A 1 96 ? 6.234 1.518 4.377 1.00 97.56 96 TYR A CA 1
ATOM 766 C C . TYR A 1 96 ? 6.993 2.801 4.731 1.00 97.56 96 TYR A C 1
ATOM 768 O O . TYR A 1 96 ? 7.710 3.336 3.878 1.00 97.56 96 TYR A O 1
ATOM 776 N N . LEU A 1 97 ? 6.844 3.309 5.956 1.00 96.56 97 LEU A N 1
ATOM 777 C CA . LEU A 1 97 ? 7.593 4.460 6.457 1.00 96.56 97 LEU A CA 1
ATOM 778 C C . LEU A 1 97 ? 9.011 4.055 6.864 1.00 96.56 97 LEU A C 1
ATOM 780 O O . LEU A 1 97 ? 9.964 4.746 6.503 1.00 96.56 97 LEU A O 1
ATOM 784 N N . GLU A 1 98 ? 9.145 2.919 7.545 1.00 96.06 98 GLU A N 1
ATOM 785 C CA . GLU A 1 98 ? 10.405 2.479 8.154 1.00 96.06 98 GLU A CA 1
ATOM 786 C C . GLU A 1 98 ? 11.285 1.653 7.217 1.00 96.06 98 GLU A C 1
ATOM 788 O O . GLU A 1 98 ? 12.513 1.753 7.251 1.00 96.06 98 GLU A O 1
ATOM 793 N N . LYS A 1 99 ? 10.673 0.817 6.375 1.00 95.75 99 LYS A N 1
ATOM 794 C CA . LYS A 1 99 ? 11.394 -0.170 5.573 1.00 95.75 99 LYS A CA 1
ATOM 795 C C . LYS A 1 99 ? 11.668 0.353 4.166 1.00 95.75 99 LYS A C 1
ATOM 797 O O . LYS A 1 99 ? 10.864 1.040 3.536 1.00 95.75 99 LYS A O 1
ATOM 802 N N . GLU A 1 100 ? 12.833 -0.011 3.643 1.00 93.56 100 GLU A N 1
ATOM 803 C CA . GLU A 1 100 ? 13.195 0.259 2.253 1.00 93.56 100 GLU A CA 1
ATOM 804 C C . GLU A 1 100 ? 12.273 -0.506 1.299 1.00 93.56 100 GLU A C 1
ATOM 806 O O . GLU A 1 100 ? 12.129 -1.723 1.426 1.00 93.56 100 GLU A O 1
ATOM 811 N N . SER A 1 101 ? 11.722 0.162 0.278 1.00 93.06 101 SER A N 1
ATOM 812 C CA . SER A 1 101 ? 10.795 -0.458 -0.686 1.00 93.06 101 SER A CA 1
ATOM 813 C C . SER A 1 101 ? 11.366 -1.712 -1.357 1.00 93.06 101 SER A C 1
ATOM 815 O O . SER A 1 101 ? 10.630 -2.639 -1.662 1.00 93.06 101 SER A O 1
ATOM 817 N N . SER A 1 102 ? 12.689 -1.787 -1.550 1.00 91.12 102 SER A N 1
ATOM 818 C CA . SER A 1 102 ? 13.360 -2.972 -2.117 1.00 91.12 102 SER A CA 1
ATOM 819 C C . SER A 1 102 ? 13.345 -4.212 -1.209 1.00 91.12 102 SER A C 1
ATOM 821 O O . SER A 1 102 ? 13.714 -5.301 -1.647 1.00 91.12 102 SER A O 1
ATOM 823 N N . LYS A 1 103 ? 12.964 -4.049 0.062 1.00 93.12 103 LYS A N 1
ATOM 824 C CA . LYS A 1 103 ? 12.864 -5.105 1.077 1.00 93.12 103 LYS A CA 1
ATOM 825 C C . LYS A 1 103 ? 11.421 -5.476 1.403 1.00 93.12 103 LYS A C 1
ATOM 827 O O . LYS A 1 103 ? 11.209 -6.371 2.217 1.00 93.12 103 LYS A O 1
ATOM 832 N N . ILE A 1 104 ? 10.458 -4.791 0.800 1.00 94.81 104 ILE A N 1
ATOM 833 C CA . ILE A 1 104 ? 9.033 -5.049 0.961 1.00 94.81 104 ILE A CA 1
ATOM 834 C C . ILE A 1 104 ? 8.593 -5.889 -0.241 1.00 94.81 104 ILE A C 1
ATOM 836 O O . ILE A 1 104 ? 8.797 -5.492 -1.387 1.00 94.81 104 ILE A O 1
ATOM 840 N N . ALA A 1 105 ? 8.033 -7.071 0.010 1.00 92.19 105 ALA A N 1
ATOM 841 C CA . ALA A 1 105 ? 7.447 -7.895 -1.046 1.00 92.19 105 ALA A CA 1
ATOM 842 C C . ALA A 1 105 ? 6.088 -7.322 -1.485 1.00 92.19 105 ALA A C 1
ATOM 844 O O . ALA A 1 105 ? 5.431 -6.635 -0.710 1.00 92.19 105 ALA A O 1
ATOM 845 N N . GLY A 1 106 ? 5.651 -7.605 -2.708 1.00 94.19 106 GLY A N 1
ATOM 846 C CA . GLY A 1 106 ? 4.311 -7.226 -3.159 1.00 94.19 106 GLY A CA 1
ATOM 847 C C . GLY A 1 106 ? 4.265 -6.770 -4.607 1.00 94.19 106 GLY A C 1
ATOM 848 O O . GLY A 1 106 ? 5.236 -6.898 -5.366 1.00 94.19 106 GLY A O 1
ATOM 849 N N . TYR A 1 107 ? 3.111 -6.237 -4.980 1.00 96.75 107 TYR A N 1
ATOM 850 C CA . TYR A 1 107 ? 2.806 -5.730 -6.303 1.00 96.75 107 TYR A CA 1
ATOM 851 C C . TYR A 1 107 ? 3.566 -4.442 -6.602 1.00 96.75 107 TYR A C 1
ATOM 853 O O . TYR A 1 107 ? 4.221 -4.361 -7.647 1.00 96.75 107 TYR A O 1
ATOM 861 N N . ARG A 1 108 ? 3.484 -3.443 -5.713 1.00 97.50 108 ARG A N 1
ATOM 862 C CA . ARG A 1 108 ? 4.016 -2.093 -5.954 1.00 97.50 108 ARG A CA 1
ATOM 863 C C . ARG A 1 108 ? 4.662 -1.434 -4.721 1.00 97.50 108 ARG A C 1
ATOM 865 O O . ARG A 1 108 ? 4.307 -0.308 -4.356 1.00 97.50 108 ARG A O 1
ATOM 872 N N . PRO A 1 109 ? 5.649 -2.076 -4.074 1.00 96.88 109 PRO A N 1
ATOM 873 C CA . PRO A 1 109 ? 6.258 -1.553 -2.850 1.00 96.88 109 PRO A CA 1
ATOM 874 C C . PRO A 1 109 ? 6.982 -0.205 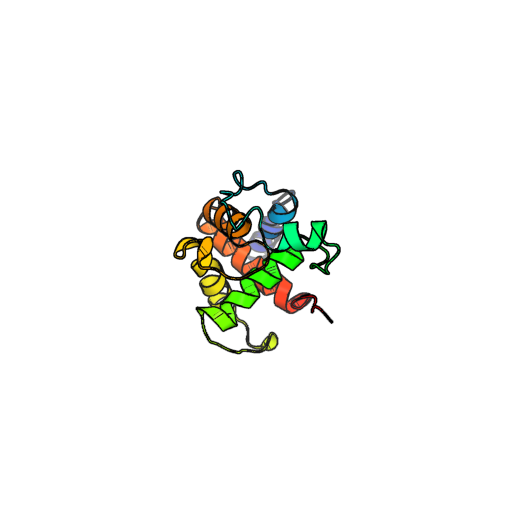-3.023 1.00 96.88 109 PRO A C 1
ATOM 876 O O . PRO A 1 109 ? 7.101 0.560 -2.061 1.00 96.88 109 PRO A O 1
ATOM 879 N N . TRP A 1 110 ? 7.477 0.118 -4.224 1.00 97.69 110 TRP A N 1
ATOM 880 C CA . TRP A 1 110 ? 8.064 1.430 -4.511 1.00 97.69 110 TRP A CA 1
ATOM 881 C C . TRP A 1 110 ? 6.975 2.491 -4.608 1.00 97.69 110 TRP A C 1
ATOM 883 O O . TRP A 1 110 ? 7.050 3.513 -3.926 1.00 97.69 110 TRP A O 1
ATOM 893 N N . THR A 1 111 ? 5.936 2.242 -5.406 1.00 98.31 111 THR A N 1
ATOM 894 C CA . THR A 1 111 ? 4.847 3.211 -5.563 1.00 98.31 111 THR A CA 1
ATOM 895 C C . THR A 1 111 ? 4.105 3.442 -4.248 1.00 98.31 111 THR A C 1
ATOM 897 O O . THR A 1 111 ? 3.912 4.593 -3.858 1.00 98.31 111 THR A O 1
ATOM 900 N N . HIS A 1 112 ? 3.736 2.377 -3.537 1.00 98.44 112 HIS A N 1
ATOM 901 C CA . HIS A 1 112 ? 2.981 2.465 -2.286 1.00 98.44 112 HIS A CA 1
ATOM 902 C C . HIS A 1 112 ? 3.793 3.114 -1.162 1.00 98.44 112 HIS A C 1
ATOM 904 O O . HIS A 1 112 ? 3.270 3.957 -0.435 1.00 98.44 112 HIS A O 1
ATOM 910 N N . GLY A 1 113 ? 5.098 2.824 -1.082 1.00 98.06 113 GLY A N 1
ATOM 911 C CA . GLY A 1 113 ? 5.992 3.512 -0.151 1.00 98.06 113 GLY A CA 1
ATOM 912 C C . GLY A 1 113 ? 6.052 5.020 -0.399 1.00 98.06 113 GLY A C 1
ATOM 913 O O . GLY A 1 113 ? 5.952 5.809 0.538 1.00 98.06 113 GLY A O 1
ATOM 914 N N . HIS A 1 114 ? 6.154 5.437 -1.664 1.00 98.56 114 HIS A N 1
ATOM 915 C CA . HIS A 1 114 ? 6.131 6.855 -2.028 1.00 98.56 114 HIS A CA 1
ATOM 916 C C . HIS A 1 114 ? 4.775 7.518 -1.781 1.00 98.56 114 HIS A C 1
ATOM 918 O O . HIS A 1 114 ? 4.745 8.678 -1.375 1.00 98.56 114 HIS A O 1
ATOM 924 N N . PHE A 1 115 ? 3.674 6.801 -2.004 1.00 98.44 115 PHE A N 1
ATOM 925 C CA . PHE A 1 115 ? 2.335 7.289 -1.696 1.00 98.44 115 PHE A CA 1
ATOM 926 C C . PHE A 1 115 ? 2.197 7.580 -0.199 1.00 98.44 115 PHE A C 1
ATOM 928 O O . PHE A 1 115 ? 1.963 8.726 0.174 1.00 98.44 115 PHE A O 1
ATOM 935 N N . ILE A 1 116 ? 2.468 6.594 0.660 1.00 98.19 116 ILE A N 1
ATOM 936 C CA . ILE A 1 116 ? 2.339 6.719 2.122 1.00 98.19 116 ILE A CA 1
ATOM 937 C C . ILE A 1 116 ? 3.259 7.816 2.682 1.00 98.19 116 ILE A C 1
ATOM 939 O O . ILE A 1 116 ? 2.842 8.607 3.531 1.00 98.19 116 ILE A O 1
ATOM 943 N N . LYS A 1 117 ? 4.496 7.916 2.175 1.00 97.88 117 LYS A N 1
ATOM 944 C CA . LYS A 1 117 ? 5.457 8.964 2.568 1.00 97.88 117 LYS A CA 1
ATOM 945 C C . LYS A 1 117 ? 5.065 10.366 2.092 1.00 97.88 117 LYS A C 1
ATOM 947 O O . LYS A 1 117 ? 5.564 11.339 2.645 1.00 97.88 117 LYS A O 1
ATOM 952 N N . SER A 1 118 ? 4.203 10.485 1.080 1.00 97.50 118 SER A N 1
ATOM 953 C CA . SER A 1 118 ? 3.729 11.786 0.586 1.00 97.50 118 SER A CA 1
ATOM 954 C C . SER A 1 118 ? 2.600 12.394 1.424 1.00 97.50 118 SER A C 1
ATOM 956 O O . SER A 1 118 ? 2.344 13.591 1.311 1.00 97.50 118 SER A O 1
ATOM 958 N N . LEU A 1 119 ? 1.940 11.585 2.254 1.00 97.12 119 LEU A N 1
ATOM 959 C CA . LEU A 1 119 ? 0.828 12.001 3.105 1.00 97.12 119 LEU A CA 1
ATOM 960 C C . LEU A 1 119 ? 1.323 12.683 4.392 1.00 97.12 119 LEU A C 1
ATOM 962 O O . LEU A 1 119 ? 2.453 12.457 4.835 1.00 97.12 119 LEU A O 1
ATOM 966 N N . THR A 1 120 ? 0.476 13.495 5.023 1.00 96.94 120 THR A N 1
ATOM 967 C CA . THR A 1 120 ? 0.677 13.929 6.418 1.00 96.94 120 THR A CA 1
ATOM 968 C C . THR A 1 120 ? 0.328 12.804 7.401 1.00 96.94 120 THR A C 1
ATOM 970 O O . THR A 1 120 ? -0.227 11.778 7.004 1.00 96.94 120 THR A O 1
ATOM 973 N N . ASP A 1 121 ? 0.632 12.983 8.690 1.00 96.31 121 ASP A N 1
ATOM 974 C CA . ASP A 1 121 ? 0.231 12.025 9.733 1.00 96.31 121 ASP A CA 1
ATOM 975 C C . ASP A 1 121 ? -1.297 11.864 9.798 1.00 96.31 121 ASP A C 1
ATOM 977 O O . ASP A 1 121 ? -1.798 10.749 9.695 1.00 96.31 121 ASP A O 1
ATOM 981 N N . GLU A 1 122 ? -2.045 12.970 9.824 1.00 95.94 122 GLU A N 1
ATOM 982 C CA . GLU A 1 122 ? -3.521 12.970 9.830 1.00 95.94 122 GLU A CA 1
ATOM 983 C C . GLU A 1 122 ? -4.116 12.267 8.593 1.00 95.94 122 GLU A C 1
ATOM 985 O O . GLU A 1 122 ? -5.108 11.538 8.673 1.00 95.94 122 GLU A O 1
ATOM 990 N N . GLN A 1 123 ? -3.492 12.449 7.425 1.00 96.88 123 GLN A N 1
ATOM 991 C CA . GLN A 1 123 ? -3.899 11.761 6.199 1.00 96.88 123 GLN A CA 1
ATOM 992 C C . GLN A 1 123 ? -3.592 10.265 6.252 1.00 96.88 123 GLN A C 1
ATOM 994 O O . GLN A 1 123 ? -4.371 9.470 5.735 1.00 96.88 123 GLN A O 1
ATOM 999 N N . ARG A 1 124 ? -2.487 9.857 6.888 1.00 97.19 124 ARG A N 1
ATOM 1000 C CA . ARG A 1 124 ? -2.178 8.437 7.111 1.00 97.19 124 ARG A CA 1
ATOM 1001 C C . ARG A 1 124 ? -3.140 7.784 8.097 1.00 97.19 124 ARG A C 1
ATOM 1003 O O . ARG A 1 124 ? -3.531 6.641 7.871 1.00 97.19 124 ARG A O 1
ATOM 1010 N N . GLU A 1 125 ? -3.544 8.484 9.151 1.00 95.88 125 GLU A N 1
ATOM 1011 C CA . GLU A 1 125 ? -4.582 8.010 10.076 1.00 95.88 125 GLU A CA 1
ATOM 1012 C C . GLU A 1 125 ? -5.918 7.828 9.346 1.00 95.88 125 GLU A C 1
ATOM 1014 O O . GLU A 1 125 ? -6.557 6.782 9.456 1.00 95.88 125 GLU A O 1
ATOM 1019 N N . THR A 1 126 ? -6.292 8.799 8.509 1.00 96.38 126 THR A N 1
ATOM 1020 C CA . THR A 1 126 ? -7.488 8.705 7.659 1.00 96.38 126 THR A CA 1
ATOM 1021 C C . THR A 1 126 ? -7.395 7.519 6.694 1.00 96.38 126 THR A C 1
ATOM 1023 O O . THR A 1 126 ? -8.301 6.688 6.652 1.00 96.38 126 THR A O 1
ATOM 1026 N N . LEU A 1 127 ? -6.273 7.380 5.978 1.00 97.44 127 LEU A N 1
ATOM 1027 C CA . LEU A 1 127 ? -6.013 6.258 5.072 1.00 97.44 127 LEU A CA 1
ATOM 1028 C C . LEU A 1 127 ? -6.101 4.908 5.796 1.00 97.44 127 LEU A C 1
ATOM 1030 O O . LEU A 1 127 ? -6.654 3.961 5.251 1.00 97.44 127 LEU A O 1
ATOM 1034 N N . THR A 1 128 ? -5.577 4.813 7.018 1.00 96.81 128 THR A N 1
ATOM 1035 C CA . THR A 1 128 ? -5.620 3.592 7.837 1.00 96.81 128 THR A CA 1
ATOM 1036 C C . THR A 1 128 ? -7.059 3.151 8.090 1.00 96.81 128 THR A C 1
ATOM 1038 O O . THR A 1 128 ? -7.405 1.993 7.854 1.00 96.81 128 THR A O 1
ATOM 1041 N N . LEU A 1 129 ? -7.918 4.082 8.513 1.00 96.81 129 LEU A N 1
ATOM 1042 C CA . LEU A 1 129 ? -9.336 3.805 8.745 1.00 96.81 129 LEU A CA 1
ATOM 1043 C C . LEU A 1 129 ? -10.059 3.425 7.449 1.00 96.81 129 LEU A C 1
ATOM 1045 O O . LEU A 1 129 ? -10.883 2.514 7.445 1.00 96.81 129 LEU A O 1
ATOM 1049 N N . GLU A 1 130 ? -9.742 4.091 6.340 1.00 97.06 130 GLU A N 1
ATOM 1050 C CA . GLU A 1 130 ? -10.315 3.776 5.031 1.00 97.06 130 GLU A CA 1
ATOM 1051 C C . GLU A 1 130 ? -9.896 2.389 4.527 1.00 97.06 130 GLU A C 1
ATOM 1053 O O . GLU A 1 130 ? -10.740 1.656 4.017 1.00 97.06 130 GLU A O 1
ATOM 1058 N N . VAL A 1 131 ? -8.630 1.997 4.705 1.00 97.25 131 VAL A N 1
ATOM 1059 C CA . VAL A 1 131 ? -8.135 0.652 4.373 1.00 97.25 131 VAL A CA 1
ATOM 1060 C C . VAL A 1 131 ? -8.817 -0.405 5.233 1.00 97.25 131 VAL A C 1
ATOM 1062 O O . VAL A 1 131 ? -9.282 -1.411 4.699 1.00 97.25 131 VAL A O 1
ATOM 1065 N N . TYR A 1 132 ? -8.911 -0.174 6.545 1.00 96.62 132 TYR A N 1
ATOM 1066 C CA . TYR A 1 132 ? -9.618 -1.066 7.461 1.00 96.62 132 TYR A CA 1
ATOM 1067 C C . TYR A 1 132 ? -11.074 -1.270 7.020 1.00 96.62 132 TYR A C 1
ATOM 1069 O O . TYR A 1 132 ? -11.495 -2.404 6.792 1.00 96.62 132 TYR A O 1
ATOM 1077 N N . ASN A 1 133 ? -11.818 -0.180 6.810 1.00 95.75 133 ASN A N 1
ATOM 1078 C CA . ASN A 1 133 ? -13.212 -0.253 6.372 1.00 95.75 133 ASN A CA 1
ATOM 1079 C C . ASN A 1 133 ? -13.338 -0.958 5.016 1.00 95.75 133 ASN A C 1
ATOM 1081 O O . ASN A 1 133 ? -14.210 -1.807 4.849 1.00 95.75 133 ASN A O 1
ATOM 1085 N N . TYR A 1 134 ? -12.431 -0.678 4.072 1.00 95.81 134 TYR A N 1
ATOM 1086 C CA . TYR A 1 134 ? -12.417 -1.358 2.780 1.00 95.81 134 TYR A CA 1
ATOM 1087 C C . TYR A 1 134 ? -12.276 -2.872 2.945 1.00 95.81 134 TYR A C 1
ATOM 1089 O O . TYR A 1 134 ? -13.049 -3.618 2.346 1.00 95.81 134 TYR A O 1
ATOM 1097 N N . ILE A 1 135 ? -11.323 -3.328 3.764 1.00 94.69 135 ILE A N 1
ATOM 1098 C CA . ILE A 1 135 ? -11.071 -4.753 4.014 1.00 94.69 135 ILE A CA 1
ATOM 1099 C C . ILE A 1 135 ? -12.295 -5.425 4.646 1.00 94.69 135 ILE A C 1
ATOM 1101 O O . ILE A 1 135 ? -12.688 -6.498 4.189 1.00 94.69 135 ILE A O 1
ATOM 1105 N N . ILE A 1 136 ? -12.928 -4.795 5.639 1.00 93.12 136 ILE A N 1
ATOM 1106 C CA . ILE A 1 136 ? -14.128 -5.336 6.297 1.00 93.12 136 ILE A CA 1
ATOM 1107 C C . ILE A 1 136 ? -15.314 -5.436 5.328 1.00 93.12 136 ILE A C 1
ATOM 1109 O O . ILE A 1 136 ? -16.026 -6.438 5.319 1.00 93.12 136 ILE A O 1
ATOM 1113 N N . GLU A 1 137 ? -15.535 -4.415 4.500 1.00 92.75 137 GLU A N 1
ATOM 1114 C CA . GLU A 1 137 ? -16.692 -4.350 3.599 1.00 92.75 137 GLU A CA 1
ATOM 1115 C C . GLU A 1 137 ? -16.524 -5.201 2.333 1.00 92.75 137 GLU A C 1
ATOM 1117 O O . GLU A 1 137 ? -17.491 -5.771 1.825 1.00 92.75 137 GLU A O 1
ATOM 1122 N N . ASN A 1 138 ? -15.305 -5.269 1.792 1.00 92.62 138 ASN A N 1
ATOM 1123 C CA . ASN A 1 138 ? -15.039 -5.801 0.453 1.00 92.62 138 ASN A CA 1
ATOM 1124 C C . ASN A 1 138 ? -14.169 -7.062 0.448 1.00 92.62 138 ASN A C 1
ATOM 1126 O O . ASN A 1 138 ? -14.083 -7.724 -0.594 1.00 92.62 138 ASN A O 1
ATOM 1130 N N . GLY A 1 139 ? -13.521 -7.376 1.572 1.00 91.75 139 GLY A N 1
ATOM 1131 C CA . GLY A 1 139 ? -12.457 -8.368 1.652 1.00 91.75 139 GLY A CA 1
ATOM 1132 C C . GLY A 1 139 ? -11.180 -7.939 0.922 1.00 91.75 139 GLY A C 1
ATOM 1133 O O . GLY A 1 139 ? -11.071 -6.848 0.360 1.00 91.75 139 GLY A O 1
ATOM 1134 N N . VAL A 1 140 ? -10.200 -8.844 0.901 1.00 92.69 140 VAL A N 1
ATOM 1135 C CA . VAL A 1 140 ? -8.947 -8.681 0.150 1.00 92.69 140 VAL A CA 1
ATOM 1136 C C . VAL A 1 140 ? -9.058 -9.441 -1.168 1.00 92.69 140 VAL A C 1
ATOM 1138 O O . VAL A 1 140 ? -9.163 -10.668 -1.182 1.00 92.69 140 VAL A O 1
ATOM 1141 N N . ARG A 1 141 ? -9.046 -8.713 -2.287 1.00 92.50 141 ARG A N 1
ATOM 1142 C CA . ARG A 1 141 ? -9.286 -9.249 -3.639 1.00 92.50 141 ARG A CA 1
ATOM 1143 C C . ARG A 1 141 ? -7.985 -9.581 -4.369 1.00 92.50 141 ARG A C 1
ATOM 1145 O O . ARG A 1 141 ? -7.740 -9.092 -5.472 1.00 92.50 141 ARG A O 1
ATOM 1152 N N . ASP A 1 142 ? -7.144 -10.393 -3.734 1.00 87.12 142 ASP A N 1
ATOM 1153 C CA . ASP A 1 142 ? -5.909 -10.865 -4.362 1.00 87.12 142 ASP A CA 1
ATOM 1154 C C . ASP A 1 142 ? -6.211 -11.921 -5.434 1.00 87.12 142 ASP A C 1
ATOM 1156 O O . ASP A 1 142 ? -7.155 -12.709 -5.319 1.00 87.12 142 ASP A O 1
ATOM 1160 N N . VAL A 1 143 ? -5.389 -11.948 -6.479 1.00 83.38 143 VAL A N 1
ATOM 1161 C CA . VAL A 1 143 ? -5.506 -12.891 -7.591 1.00 83.38 143 VAL A CA 1
ATOM 1162 C C . VAL A 1 143 ? -4.323 -13.849 -7.568 1.00 83.38 143 VAL A C 1
ATOM 1164 O O . VAL A 1 143 ? -3.157 -13.454 -7.617 1.00 83.38 143 VAL A O 1
ATOM 1167 N N . LYS A 1 144 ? -4.622 -15.144 -7.478 1.00 73.00 144 LYS A N 1
ATOM 1168 C CA . LYS A 1 144 ? -3.593 -16.186 -7.497 1.00 73.00 144 LYS A CA 1
ATOM 1169 C C . LYS A 1 144 ? -3.203 -16.492 -8.941 1.00 73.00 144 LYS A C 1
ATOM 1171 O O . LYS A 1 144 ? -4.054 -16.499 -9.826 1.00 73.00 144 LYS A O 1
ATOM 1176 N N . GLU A 1 145 ? -1.913 -16.726 -9.169 1.00 58.88 145 GLU A N 1
ATOM 1177 C CA . GLU A 1 145 ? -1.478 -17.422 -10.382 1.00 58.88 145 GLU A CA 1
ATOM 1178 C C . GLU A 1 145 ? -1.948 -18.879 -10.250 1.00 58.88 145 GLU A C 1
ATOM 1180 O O . GLU A 1 145 ? -1.672 -19.509 -9.225 1.00 58.88 145 GLU A O 1
ATOM 1185 N N . GLU A 1 146 ? -2.724 -19.359 -11.225 1.00 49.88 146 GLU A N 1
ATOM 1186 C CA . GLU A 1 146 ? -3.111 -20.775 -11.347 1.00 49.88 146 GLU A CA 1
ATOM 1187 C C . GLU A 1 146 ? -1.938 -21.645 -11.815 1.00 49.88 146 GLU A C 1
ATOM 1189 O O . GLU A 1 146 ? -1.137 -21.170 -12.658 1.00 49.88 146 GLU A O 1
#

pLDDT: mean 87.05, std 18.17, range [35.53, 98.56]

Radius of gyration: 17.68 Å; chains: 1; bounding box: 55×42×46 Å

Sequence (146 aa):
MTSKSILFVLCVLLLTGVSAQELQKIETFKAPKYPKSKYIKMETYDYRVESGRPVPSTLTDTFICDVWQRTYIELELGIPVDEVTPEIIQDAVHVYLEKESSKIAGYRPWTHGHFIKSLTDEQRETLTLEVYNYIIENGVRDVKEE